Protein AF-A0A7R9WZ56-F1 (afdb_monomer_lite)

Radius of gyration: 19.11 Å; chains: 1; bounding box: 52×46×40 Å

Sequence (137 aa):
RKPACIQLSSKASPSADDDDSTPSQGSDALVYRPLFDFSDAKLNATDKFERIDDAIMGGISQSSLRQSSENYATWSGVCRTDGGGFCGTRTLPFRQPVNVEGASGFYLTCRLTSDDDVDKRVWKMTTRSDQTRGEML

Structure (mmCIF, N/CA/C/O backbone):
data_AF-A0A7R9WZ56-F1
#
_entry.id   AF-A0A7R9WZ56-F1
#
loop_
_atom_site.group_PDB
_atom_site.id
_atom_site.type_symbol
_atom_site.label_atom_id
_atom_site.label_alt_id
_atom_site.label_comp_id
_atom_site.label_asym_id
_atom_site.label_entity_id
_atom_site.label_seq_id
_atom_site.pdbx_PDB_ins_code
_atom_site.Cartn_x
_atom_site.Cartn_y
_atom_site.Cartn_z
_atom_site.occupancy
_atom_site.B_iso_or_equiv
_atom_site.auth_seq_id
_atom_site.auth_comp_id
_atom_site.auth_asym_id
_atom_site.auth_atom_id
_atom_site.pdbx_PDB_model_num
ATOM 1 N N . ARG A 1 1 ? -16.920 -10.245 -3.802 1.00 48.97 1 ARG A N 1
ATOM 2 C CA . ARG A 1 1 ? -15.485 -9.874 -3.684 1.00 48.97 1 ARG A CA 1
ATOM 3 C C . ARG A 1 1 ? -15.327 -9.093 -2.382 1.00 48.97 1 ARG A C 1
ATOM 5 O O . ARG A 1 1 ? -16.185 -8.259 -2.134 1.00 48.97 1 ARG A O 1
ATOM 12 N N . LYS A 1 2 ? -14.331 -9.397 -1.535 1.00 54.78 2 LYS A N 1
ATOM 13 C CA . LYS A 1 2 ? -14.064 -8.603 -0.317 1.00 54.78 2 LYS A CA 1
ATOM 14 C C . LYS A 1 2 ? -13.579 -7.196 -0.720 1.00 54.78 2 LYS A C 1
ATOM 16 O O . LYS A 1 2 ? -12.918 -7.104 -1.757 1.00 54.78 2 LYS A O 1
ATOM 21 N N . PRO A 1 3 ? -13.912 -6.132 0.031 1.00 59.59 3 PRO A N 1
ATOM 22 C CA . PRO A 1 3 ? -13.424 -4.788 -0.269 1.00 59.59 3 PRO A CA 1
ATOM 23 C C . PRO A 1 3 ? -11.892 -4.750 -0.185 1.00 59.59 3 PRO A C 1
ATOM 25 O O . PRO A 1 3 ? -11.298 -5.388 0.685 1.00 59.59 3 PRO A O 1
ATOM 28 N N . ALA A 1 4 ? -11.243 -4.025 -1.095 1.00 69.81 4 ALA A N 1
ATOM 29 C CA . ALA A 1 4 ? -9.802 -3.815 -1.041 1.00 69.81 4 ALA A CA 1
ATOM 30 C C . ALA A 1 4 ? -9.488 -2.854 0.107 1.00 69.81 4 ALA A C 1
ATOM 32 O O . ALA A 1 4 ? -9.766 -1.659 0.032 1.00 69.81 4 ALA A O 1
ATOM 33 N N . CYS A 1 5 ? -8.959 -3.389 1.200 1.00 70.44 5 CYS A N 1
ATOM 34 C CA . CYS A 1 5 ? -8.706 -2.616 2.405 1.00 70.44 5 CYS A CA 1
ATOM 35 C C . CYS A 1 5 ? -7.611 -3.253 3.266 1.00 70.44 5 CYS A C 1
ATOM 37 O O . CYS A 1 5 ? -7.337 -4.457 3.190 1.00 70.44 5 CYS A O 1
ATOM 39 N N . ILE A 1 6 ? -6.998 -2.410 4.094 1.00 76.31 6 ILE A N 1
ATOM 40 C CA . ILE A 1 6 ? -6.208 -2.825 5.254 1.00 76.31 6 ILE A CA 1
ATOM 41 C C . ILE A 1 6 ? -7.138 -2.756 6.455 1.00 76.31 6 ILE A C 1
ATOM 43 O O . ILE A 1 6 ? -7.796 -1.736 6.662 1.00 76.31 6 ILE A O 1
ATOM 47 N N . GLN A 1 7 ? -7.200 -3.822 7.242 1.00 81.00 7 GLN A N 1
ATOM 48 C CA . GLN A 1 7 ? -8.164 -3.970 8.326 1.00 81.00 7 GLN A CA 1
ATOM 49 C C . GLN A 1 7 ? -7.492 -4.493 9.593 1.00 81.00 7 GLN A C 1
ATOM 51 O O . GLN A 1 7 ? -6.467 -5.168 9.530 1.00 81.00 7 GLN A O 1
ATOM 56 N N . LEU A 1 8 ? -8.098 -4.222 10.743 1.00 76.69 8 LEU A N 1
ATOM 57 C CA . LEU A 1 8 ? -7.874 -5.013 11.950 1.00 76.69 8 LEU A CA 1
ATOM 58 C C . LEU A 1 8 ? -8.864 -6.166 11.970 1.00 76.69 8 LEU A C 1
ATOM 60 O O . LEU A 1 8 ? -10.029 -5.961 11.640 1.00 76.69 8 LEU A O 1
ATOM 64 N N . SER A 1 9 ? -8.414 -7.346 12.375 1.00 80.75 9 SER A N 1
ATOM 65 C CA . SER A 1 9 ? -9.274 -8.510 12.587 1.00 80.75 9 SER A CA 1
ATOM 66 C C . SER A 1 9 ? -9.384 -8.826 14.073 1.00 80.75 9 SER A C 1
ATOM 68 O O . SER A 1 9 ? -8.359 -8.847 14.750 1.00 80.75 9 SER A O 1
ATOM 70 N N . SER A 1 10 ? -10.575 -9.150 14.561 1.00 76.12 10 SER A N 1
ATOM 71 C CA . SER A 1 10 ? -10.809 -9.764 15.873 1.00 76.12 10 SER A CA 1
ATOM 72 C C . SER A 1 10 ? -11.711 -10.989 15.723 1.00 76.12 10 SER A C 1
ATOM 74 O O . SER A 1 10 ? -12.412 -11.137 14.719 1.00 76.12 10 SER A O 1
ATOM 76 N N . LYS A 1 11 ? -11.701 -11.885 16.711 1.00 73.31 11 LYS A N 1
ATOM 77 C CA . LYS A 1 11 ? -12.720 -12.937 16.798 1.00 73.31 11 LYS A CA 1
ATOM 78 C C . LYS A 1 11 ? -14.048 -12.326 17.251 1.00 73.31 11 LYS A C 1
ATOM 80 O O . LYS A 1 11 ? -14.048 -11.494 18.157 1.00 73.31 11 LYS A O 1
ATOM 85 N N . ALA A 1 12 ? -15.159 -12.728 16.636 1.00 64.00 12 ALA A N 1
ATOM 86 C CA . ALA A 1 12 ? -16.481 -12.432 17.177 1.00 64.00 12 ALA A CA 1
ATOM 87 C C . ALA A 1 12 ? -16.633 -13.106 18.549 1.00 64.00 12 ALA A C 1
ATOM 89 O O . ALA A 1 12 ? -16.293 -14.279 18.706 1.00 64.00 12 ALA A O 1
ATOM 90 N N . SER A 1 13 ? -17.128 -12.372 19.545 1.00 56.62 13 SER A N 1
ATOM 91 C CA . SER A 1 13 ? -17.486 -12.966 20.834 1.00 56.62 13 SER A CA 1
ATOM 92 C C . SER A 1 13 ? -18.626 -13.971 20.627 1.00 56.62 13 SER A C 1
ATOM 94 O O . SER A 1 13 ? -19.580 -13.631 19.921 1.00 56.62 13 SER A O 1
ATOM 96 N N . PRO A 1 14 ? -18.581 -15.171 21.232 1.00 51.41 14 PRO A N 1
ATOM 97 C CA . PRO A 1 14 ? -19.745 -16.047 21.245 1.00 51.41 14 PRO A CA 1
ATOM 98 C C . PRO A 1 14 ? -20.881 -15.335 21.990 1.00 51.41 14 PRO A C 1
ATOM 100 O O . PRO A 1 14 ? -20.677 -14.817 23.091 1.00 51.41 14 PRO A O 1
ATOM 103 N N . SER A 1 15 ? -22.062 -15.257 21.374 1.00 50.53 15 SER A N 1
ATOM 104 C CA . SER A 1 15 ? -23.274 -14.797 22.053 1.00 50.53 15 SER A CA 1
ATOM 105 C C . SER A 1 15 ? -23.588 -15.770 23.185 1.00 50.53 15 SER A C 1
ATOM 107 O O . SER A 1 15 ? -23.729 -16.969 22.953 1.00 50.53 15 SER A O 1
ATOM 109 N N . ALA A 1 16 ? -23.647 -15.262 24.411 1.00 49.81 16 ALA A N 1
ATOM 110 C CA . ALA A 1 16 ? -24.013 -16.037 25.584 1.00 49.81 16 ALA A CA 1
ATOM 111 C C . ALA A 1 16 ? -25.538 -16.111 25.676 1.00 49.81 16 ALA A C 1
ATOM 113 O O . ALA A 1 16 ? -26.101 -15.334 26.424 1.00 49.81 16 ALA A O 1
ATOM 114 N N . ASP A 1 17 ? -26.168 -16.973 24.877 1.00 54.22 17 ASP A N 1
ATOM 115 C CA . ASP A 1 17 ? -27.554 -17.438 25.035 1.00 54.22 17 ASP A CA 1
ATOM 116 C C . ASP A 1 17 ? -27.763 -18.623 24.070 1.00 54.22 17 ASP A C 1
ATOM 118 O O . ASP A 1 17 ? -27.924 -18.408 22.873 1.00 54.22 17 ASP A O 1
ATOM 122 N N . ASP A 1 18 ? -27.615 -19.859 24.561 1.00 46.44 18 ASP A N 1
ATOM 123 C CA . ASP A 1 18 ? -28.493 -21.014 24.279 1.00 46.44 18 ASP A CA 1
ATOM 124 C C . ASP A 1 18 ? -27.873 -22.314 24.829 1.00 46.44 18 ASP A C 1
ATOM 126 O O . ASP A 1 18 ? -26.795 -22.763 24.433 1.00 46.44 18 ASP A O 1
ATOM 130 N N . ASP A 1 19 ? -28.589 -22.892 25.790 1.00 57.03 19 ASP A N 1
ATOM 131 C CA . ASP A 1 19 ? -28.396 -24.214 26.375 1.00 57.03 19 ASP A CA 1
ATOM 132 C C . ASP A 1 19 ? -29.112 -25.237 25.480 1.00 57.03 19 ASP A C 1
ATOM 134 O O . ASP A 1 19 ? -30.299 -25.481 25.660 1.00 57.03 19 ASP A O 1
ATOM 138 N N . ASP A 1 20 ? -28.431 -25.795 24.473 1.00 48.94 20 ASP A N 1
ATOM 139 C CA . ASP A 1 20 ? -28.793 -27.108 23.921 1.00 48.94 20 ASP A CA 1
ATOM 140 C C . ASP A 1 20 ? -27.615 -27.764 23.183 1.00 48.94 20 ASP A C 1
ATOM 142 O O . ASP A 1 20 ? -26.899 -27.178 22.367 1.00 48.94 20 ASP A O 1
ATOM 146 N N . SER A 1 21 ? -27.400 -29.031 23.502 1.00 52.97 21 SER A N 1
ATOM 147 C CA . SER A 1 21 ? -26.277 -29.857 23.084 1.00 52.97 21 SER A CA 1
ATOM 148 C C . SER A 1 21 ? -26.373 -30.299 21.620 1.00 52.97 21 SER A C 1
ATOM 150 O O . SER A 1 21 ? -26.928 -31.347 21.308 1.00 52.97 21 SER A O 1
ATOM 152 N N . THR A 1 22 ? -25.738 -29.555 20.712 1.00 50.59 22 THR A N 1
ATOM 153 C CA . THR A 1 22 ? -25.343 -30.044 19.378 1.00 50.59 22 THR A CA 1
ATOM 154 C C . THR A 1 22 ? -23.965 -29.470 19.032 1.00 50.59 22 THR A C 1
ATOM 156 O O . THR A 1 22 ? -23.783 -28.262 19.170 1.00 50.59 22 THR A O 1
ATOM 159 N N . PRO A 1 23 ? -22.963 -30.252 18.574 1.00 42.00 23 PRO A N 1
ATOM 160 C CA . PRO A 1 23 ? -21.682 -29.692 18.157 1.00 42.00 23 PRO A CA 1
ATOM 161 C C . PRO A 1 23 ? -21.853 -29.016 16.791 1.00 42.00 23 PRO A C 1
ATOM 163 O O . PRO A 1 23 ? -21.461 -29.546 15.752 1.00 42.00 23 PRO A O 1
ATOM 166 N N . SER A 1 24 ? -22.473 -27.837 16.774 1.00 45.25 24 SER A N 1
ATOM 167 C CA . SER A 1 24 ? -22.410 -26.949 15.625 1.00 45.25 24 SER A CA 1
ATOM 168 C C . SER A 1 24 ? -20.957 -26.509 15.486 1.00 45.25 24 SER A C 1
ATOM 170 O O . SER A 1 24 ? -20.406 -25.901 16.406 1.00 45.25 24 SER A O 1
ATOM 172 N N . GLN A 1 25 ? -20.324 -26.829 14.357 1.00 45.66 25 GLN A N 1
ATOM 173 C CA . GLN A 1 25 ? -19.074 -26.203 13.935 1.00 45.66 25 GLN A CA 1
ATOM 174 C C . GLN A 1 25 ? -19.331 -24.698 13.785 1.00 45.66 25 GLN A C 1
ATOM 176 O O . GLN A 1 25 ? -19.647 -24.214 12.701 1.00 45.66 25 GLN A O 1
ATOM 181 N N . GLY A 1 26 ? -19.262 -23.965 14.897 1.00 46.88 26 GLY A N 1
ATOM 182 C CA . GLY A 1 26 ? -19.320 -22.518 14.911 1.00 46.88 26 GLY A CA 1
ATOM 183 C C . GLY A 1 26 ? -18.129 -22.023 14.114 1.00 46.88 26 GLY A C 1
ATOM 184 O O . GLY A 1 26 ? -16.984 -22.158 14.543 1.00 46.88 26 GLY A O 1
ATOM 185 N N . SER A 1 27 ? -18.380 -21.514 12.912 1.00 53.53 27 SER A N 1
ATOM 186 C CA . SER A 1 27 ? -17.366 -20.774 12.182 1.00 53.53 27 SER A CA 1
ATOM 187 C C . SER A 1 27 ? -16.994 -19.579 13.053 1.00 53.53 27 SER A C 1
ATOM 189 O O . SER A 1 27 ? -17.817 -18.679 13.213 1.00 53.53 27 SER A O 1
ATOM 191 N N . ASP A 1 28 ? -15.795 -19.599 13.637 1.00 63.72 28 ASP A N 1
ATOM 192 C CA . ASP A 1 28 ? -15.175 -18.472 14.341 1.00 63.72 28 ASP A CA 1
ATOM 193 C C . ASP A 1 28 ? -15.144 -17.281 13.363 1.00 63.72 28 ASP A C 1
ATOM 195 O O . ASP A 1 28 ? -14.229 -17.129 12.546 1.00 63.72 28 ASP A O 1
ATOM 199 N N . ALA A 1 29 ? -16.217 -16.489 13.341 1.00 78.31 29 ALA A N 1
ATOM 200 C CA . ALA A 1 29 ? -16.382 -15.431 12.363 1.00 78.31 29 ALA A CA 1
ATOM 201 C C . ALA A 1 29 ? -15.436 -14.291 12.739 1.00 78.31 29 ALA A C 1
ATOM 203 O O . ALA A 1 29 ? -15.525 -13.708 13.820 1.00 78.31 29 ALA A O 1
ATOM 204 N N . LEU A 1 30 ? -14.500 -13.981 11.845 1.00 79.94 30 LEU A N 1
ATOM 205 C CA . LEU A 1 30 ? -13.621 -12.835 12.020 1.00 79.94 30 LEU A CA 1
ATOM 206 C C . LEU A 1 30 ? -14.401 -11.550 11.731 1.00 79.94 30 LEU A C 1
ATOM 208 O O . LEU A 1 30 ? -14.983 -11.392 10.655 1.00 79.94 30 LEU A O 1
ATOM 212 N N . VAL A 1 31 ? -14.377 -10.624 12.685 1.00 86.38 31 VAL A N 1
ATOM 213 C CA . VAL A 1 31 ? -14.889 -9.264 12.521 1.00 86.38 31 VAL A CA 1
ATOM 214 C C . VAL A 1 31 ? -13.735 -8.386 12.059 1.00 86.38 31 VAL A C 1
ATOM 216 O O . VAL A 1 31 ? -12.650 -8.419 12.640 1.00 86.38 31 VAL A O 1
ATOM 219 N N . TYR A 1 32 ? -13.963 -7.600 11.006 1.00 87.00 32 TYR A N 1
ATOM 220 C CA . TYR A 1 32 ? -12.938 -6.738 10.428 1.00 87.00 32 TYR A CA 1
ATOM 221 C C . TYR A 1 32 ? -13.310 -5.262 10.549 1.00 87.00 32 TYR A C 1
ATOM 223 O O . TYR A 1 32 ? -14.399 -4.856 10.146 1.00 87.00 32 TYR A O 1
ATOM 231 N N . ARG A 1 33 ? -12.373 -4.442 11.036 1.00 89.69 33 ARG A N 1
ATOM 232 C CA . ARG A 1 33 ? -12.488 -2.977 11.061 1.00 89.69 33 ARG A CA 1
ATOM 233 C C . ARG A 1 33 ? -11.542 -2.361 10.028 1.00 89.69 33 ARG A C 1
ATOM 235 O O . ARG A 1 33 ? -10.331 -2.527 10.185 1.00 89.69 33 ARG A O 1
ATOM 242 N N . PRO A 1 34 ? -12.034 -1.648 8.998 1.00 88.94 34 PRO A N 1
ATOM 243 C CA . PRO A 1 34 ? -11.159 -1.012 8.019 1.00 88.94 34 PRO A CA 1
ATOM 244 C C . PRO A 1 34 ? -10.308 0.093 8.661 1.00 88.94 34 PRO A C 1
ATOM 246 O O . PRO A 1 34 ? -10.813 0.927 9.408 1.00 88.94 34 PRO A O 1
ATOM 249 N N . LEU A 1 35 ? -9.007 0.074 8.371 1.00 91.25 35 LEU A N 1
ATOM 250 C CA . LEU A 1 35 ? -8.050 1.145 8.670 1.00 91.25 35 LEU A CA 1
ATOM 251 C C . LEU A 1 35 ? -7.829 2.036 7.448 1.00 91.25 35 LEU A C 1
ATOM 253 O O . LEU A 1 35 ? -7.799 3.256 7.568 1.00 91.25 35 LEU A O 1
ATOM 257 N N . PHE A 1 36 ? -7.701 1.414 6.276 1.00 92.44 36 PHE A N 1
ATOM 258 C CA . PHE A 1 36 ? -7.614 2.093 4.989 1.00 92.44 36 PHE A CA 1
ATOM 259 C C . PHE A 1 36 ? -8.552 1.391 4.023 1.00 92.44 36 PHE A C 1
ATOM 261 O O . PHE A 1 36 ? -8.374 0.202 3.748 1.00 92.44 36 PHE A O 1
ATOM 268 N N . ASP A 1 37 ? -9.558 2.118 3.552 1.00 91.12 37 ASP A N 1
ATOM 269 C CA . ASP A 1 37 ? -10.574 1.610 2.641 1.00 91.12 37 ASP A CA 1
ATOM 270 C C . ASP A 1 37 ? -10.334 2.172 1.238 1.00 91.12 37 ASP A C 1
ATOM 272 O O . ASP A 1 37 ? -10.422 3.379 1.018 1.00 91.12 37 ASP A O 1
ATOM 276 N N . PHE A 1 38 ? -9.996 1.288 0.299 1.00 91.00 38 PHE A N 1
ATOM 277 C CA . PHE A 1 38 ? -9.742 1.639 -1.097 1.00 91.00 38 PHE A CA 1
ATOM 278 C C . PHE A 1 38 ? -10.960 1.382 -1.991 1.00 91.00 38 PHE A C 1
ATOM 280 O O . PHE A 1 38 ? -10.842 1.457 -3.215 1.00 91.00 38 PHE A O 1
ATOM 287 N N . SER A 1 39 ? -12.120 1.062 -1.406 1.00 89.44 39 SER A N 1
ATOM 288 C CA . SER A 1 39 ? -13.344 0.781 -2.156 1.00 89.44 39 SER A CA 1
ATOM 289 C C . SER A 1 39 ? -13.998 2.019 -2.766 1.00 89.44 39 SER A C 1
ATOM 291 O O . SER A 1 39 ? -14.753 1.876 -3.721 1.00 89.44 39 SER A O 1
ATOM 293 N N . ASP A 1 40 ? -13.675 3.221 -2.285 1.00 87.38 40 ASP A N 1
ATOM 294 C CA . ASP A 1 40 ? -14.125 4.487 -2.867 1.00 87.38 40 ASP A CA 1
ATOM 295 C C . ASP A 1 40 ? -12.974 5.501 -2.882 1.00 87.38 40 ASP A C 1
ATOM 297 O O . ASP A 1 40 ? -12.362 5.802 -1.855 1.00 87.38 40 ASP A O 1
ATOM 301 N N . ALA A 1 41 ? -12.705 6.068 -4.059 1.00 85.44 41 ALA A N 1
ATOM 302 C CA . ALA A 1 41 ? -11.694 7.099 -4.248 1.00 85.44 41 ALA A CA 1
ATOM 303 C C . ALA A 1 41 ? -11.913 8.332 -3.359 1.00 85.44 41 ALA A C 1
ATOM 305 O O . ALA A 1 41 ? -10.944 8.957 -2.940 1.00 85.44 41 ALA A O 1
ATOM 306 N N . LYS A 1 42 ? -13.165 8.659 -3.015 1.00 87.31 42 LYS A N 1
ATOM 307 C CA . LYS A 1 42 ? -13.509 9.804 -2.157 1.00 87.31 42 LYS A CA 1
ATOM 308 C C . LYS A 1 42 ? -12.998 9.664 -0.725 1.00 87.31 42 LYS A C 1
ATOM 310 O O . LYS A 1 42 ? -12.900 10.666 -0.019 1.00 87.31 42 LYS A O 1
ATOM 315 N N . LEU A 1 43 ? -12.668 8.445 -0.291 1.00 87.81 43 LEU A N 1
ATOM 316 C CA . LEU A 1 43 ? -12.088 8.191 1.028 1.00 87.81 43 LEU A CA 1
ATOM 317 C C . LEU A 1 43 ? -10.609 8.596 1.098 1.00 87.81 43 LEU A C 1
ATOM 319 O O . LEU A 1 43 ? -10.058 8.669 2.196 1.00 87.81 43 LEU A O 1
ATOM 323 N N . ASN A 1 44 ? -9.975 8.890 -0.049 1.00 88.88 44 ASN A N 1
ATOM 324 C CA . ASN A 1 44 ? -8.598 9.379 -0.159 1.00 88.88 44 ASN A CA 1
ATOM 325 C C . ASN A 1 44 ? -7.600 8.534 0.654 1.00 88.88 44 ASN A C 1
ATOM 327 O O . ASN A 1 44 ? -6.657 9.051 1.259 1.00 88.88 44 ASN A O 1
ATOM 331 N N . ALA A 1 45 ? -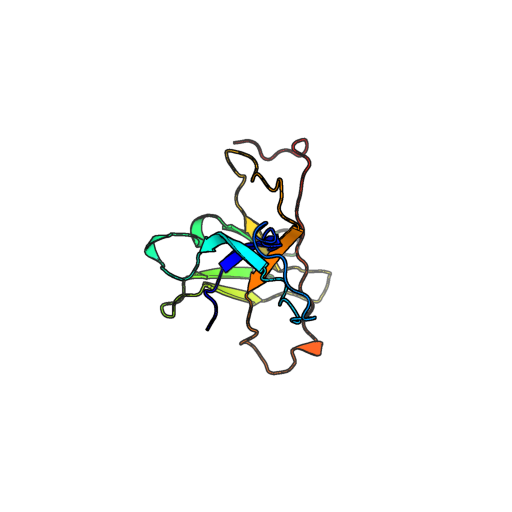7.821 7.216 0.706 1.00 92.75 45 ALA A N 1
ATOM 332 C CA . ALA A 1 45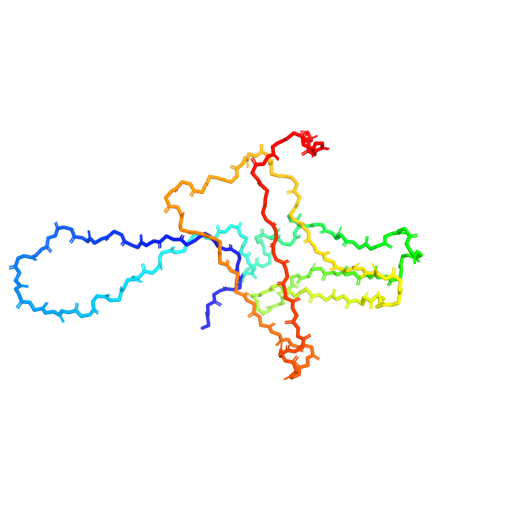 ? -6.990 6.311 1.491 1.00 92.75 45 ALA A CA 1
ATOM 333 C C . ALA A 1 45 ? -5.540 6.301 0.992 1.00 92.75 45 ALA A C 1
ATOM 335 O O . ALA A 1 45 ? -4.622 6.220 1.803 1.00 92.75 45 ALA A O 1
ATOM 336 N N . THR A 1 46 ? -5.319 6.453 -0.318 1.00 93.88 46 THR A N 1
ATOM 337 C CA . THR A 1 46 ? -3.979 6.538 -0.922 1.00 93.88 46 THR A CA 1
ATOM 338 C C . THR A 1 46 ? -3.185 7.757 -0.466 1.00 93.88 46 THR A C 1
ATOM 340 O O . THR A 1 46 ? -1.968 7.667 -0.355 1.00 93.88 46 THR A O 1
ATOM 343 N N . ASP A 1 47 ? -3.849 8.860 -0.117 1.00 94.31 47 ASP A N 1
ATOM 344 C CA . ASP A 1 47 ? -3.194 10.099 0.334 1.00 94.31 47 ASP A CA 1
ATOM 345 C C . ASP A 1 47 ? -2.623 9.969 1.751 1.00 94.31 47 ASP A C 1
ATOM 347 O O . ASP A 1 47 ? -1.925 10.851 2.247 1.00 94.31 47 ASP A O 1
ATOM 351 N N . LYS A 1 48 ? -2.935 8.863 2.435 1.00 93.69 48 LYS A N 1
ATOM 352 C CA . LYS A 1 48 ? -2.368 8.512 3.739 1.00 93.69 48 LYS A CA 1
ATOM 353 C C . LYS A 1 48 ? -1.071 7.729 3.620 1.00 93.69 48 LYS A C 1
ATOM 355 O O . LYS A 1 48 ? -0.567 7.271 4.640 1.00 93.69 48 LYS A O 1
ATOM 360 N N . PHE A 1 49 ? -0.545 7.566 2.411 1.00 94.50 49 PHE A N 1
ATOM 361 C CA . PHE A 1 49 ? 0.660 6.808 2.138 1.00 94.50 49 PHE A CA 1
ATOM 362 C C . PHE A 1 49 ? 1.692 7.664 1.418 1.00 94.50 49 PHE A C 1
ATOM 364 O O . PHE A 1 49 ? 1.366 8.512 0.591 1.00 94.50 49 PHE A O 1
ATOM 371 N N . GLU A 1 50 ? 2.956 7.383 1.693 1.00 92.06 50 GLU A N 1
ATOM 372 C CA . GLU A 1 50 ? 4.083 7.909 0.940 1.00 92.06 50 GLU A CA 1
ATOM 373 C C . GLU A 1 50 ? 4.960 6.774 0.411 1.00 92.06 50 GLU A C 1
ATOM 375 O O . GLU A 1 50 ? 4.899 5.625 0.870 1.00 92.06 50 GLU A O 1
ATOM 380 N N . ARG A 1 51 ? 5.760 7.093 -0.607 1.00 91.12 51 ARG A N 1
ATOM 381 C CA . ARG A 1 51 ? 6.716 6.152 -1.194 1.00 91.12 51 ARG A CA 1
ATOM 382 C C . ARG A 1 51 ? 7.933 5.996 -0.286 1.00 91.12 51 ARG A C 1
ATOM 384 O O . ARG A 1 51 ? 8.366 6.959 0.341 1.00 91.12 51 ARG A O 1
ATOM 391 N N . ILE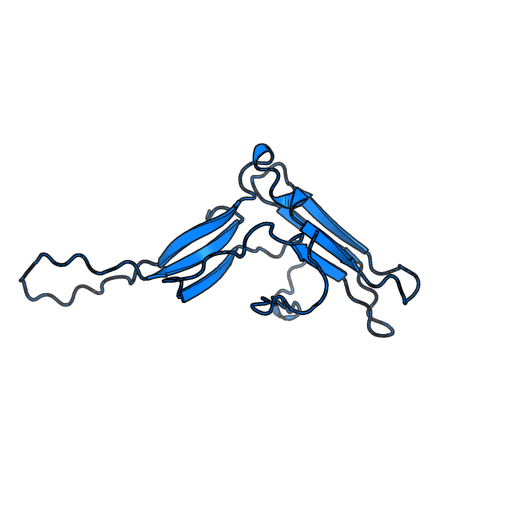 A 1 52 ? 8.511 4.803 -0.277 1.00 88.38 52 ILE A N 1
ATOM 392 C CA . ILE A 1 52 ? 9.801 4.510 0.352 1.00 88.38 52 ILE A CA 1
ATOM 393 C C . ILE A 1 52 ? 10.675 3.778 -0.660 1.00 88.38 52 ILE A C 1
ATOM 395 O O . ILE A 1 52 ? 10.811 2.559 -0.629 1.00 88.38 52 ILE A O 1
ATOM 399 N N . ASP A 1 53 ? 11.227 4.547 -1.588 1.00 88.38 53 ASP A N 1
ATOM 400 C CA . ASP A 1 53 ? 12.109 4.038 -2.633 1.00 88.38 53 ASP A CA 1
ATOM 401 C C . ASP A 1 53 ? 13.578 4.402 -2.340 1.00 88.38 53 ASP A C 1
ATOM 403 O O . ASP A 1 53 ? 13.876 5.268 -1.509 1.00 88.38 53 ASP A O 1
ATOM 407 N N . ASP A 1 54 ? 14.513 3.753 -3.030 1.00 81.62 54 ASP A N 1
ATOM 408 C CA . ASP A 1 54 ? 15.957 3.905 -2.829 1.00 81.62 54 ASP A CA 1
ATOM 409 C C . ASP A 1 54 ? 16.568 5.189 -3.440 1.00 81.62 54 ASP A C 1
ATOM 411 O O . ASP A 1 54 ? 17.343 5.169 -4.394 1.00 81.62 54 ASP A O 1
ATOM 415 N N . ALA A 1 55 ? 16.347 6.350 -2.820 1.00 66.50 55 ALA A N 1
ATOM 416 C CA . ALA A 1 55 ? 16.952 7.604 -3.304 1.00 66.50 55 ALA A CA 1
ATOM 417 C C . ALA A 1 55 ? 18.502 7.573 -3.386 1.00 66.50 55 ALA A C 1
ATOM 419 O O . ALA A 1 55 ? 19.095 8.226 -4.243 1.00 66.50 55 ALA A O 1
ATOM 420 N N . ILE A 1 56 ? 19.163 6.802 -2.513 1.00 61.06 56 ILE A N 1
ATOM 421 C CA . ILE A 1 56 ? 20.629 6.785 -2.347 1.00 61.06 56 ILE A CA 1
ATOM 422 C C . ILE A 1 56 ? 21.354 6.028 -3.478 1.00 61.06 56 ILE A C 1
ATOM 424 O O . ILE A 1 56 ? 22.502 6.344 -3.779 1.00 61.06 56 ILE A O 1
ATOM 428 N N . MET A 1 57 ? 20.696 5.078 -4.156 1.00 60.97 57 MET A N 1
ATOM 429 C CA . MET A 1 57 ? 21.312 4.246 -5.208 1.00 60.97 57 MET A CA 1
ATOM 430 C C . MET A 1 57 ? 21.021 4.767 -6.626 1.00 60.97 57 MET A C 1
ATOM 432 O O . MET A 1 57 ? 20.913 4.002 -7.585 1.00 60.97 57 MET A O 1
ATOM 436 N N . GLY A 1 58 ? 20.888 6.088 -6.766 1.00 64.62 58 GLY A N 1
ATOM 437 C CA . GLY A 1 58 ? 20.656 6.754 -8.051 1.00 64.62 58 GLY A CA 1
ATOM 438 C C . GLY A 1 58 ? 19.185 6.898 -8.450 1.00 64.62 58 GLY A C 1
ATOM 439 O O . GLY A 1 58 ? 18.919 7.252 -9.595 1.00 64.62 58 GLY A O 1
ATOM 440 N N . GLY A 1 59 ? 18.234 6.643 -7.539 1.00 66.69 59 GLY A N 1
ATOM 441 C CA . GLY A 1 59 ? 16.806 6.941 -7.737 1.00 66.69 59 GLY A CA 1
ATOM 442 C C . GLY A 1 59 ? 16.123 6.134 -8.846 1.00 66.69 59 GLY A C 1
ATOM 443 O O . GLY A 1 59 ? 15.136 6.592 -9.432 1.00 66.69 59 GLY A O 1
ATOM 444 N N . ILE A 1 60 ? 16.679 4.963 -9.166 1.00 76.06 60 ILE A N 1
ATOM 445 C CA . ILE A 1 60 ? 16.172 4.085 -10.223 1.00 76.06 60 ILE A CA 1
ATOM 446 C C . ILE A 1 60 ? 14.968 3.296 -9.724 1.00 76.06 60 ILE A C 1
ATOM 448 O O . ILE A 1 60 ? 14.026 3.108 -10.497 1.00 76.06 60 ILE A O 1
ATOM 452 N N . SER A 1 61 ? 14.971 2.848 -8.462 1.00 86.81 61 SER A N 1
ATOM 453 C CA . SER A 1 61 ? 13.796 2.168 -7.942 1.00 86.81 61 SER A CA 1
ATOM 454 C C . SER A 1 61 ? 12.706 3.205 -7.694 1.00 86.81 61 SER A C 1
ATOM 456 O O . SER A 1 61 ? 12.929 4.228 -7.048 1.00 86.81 61 SER A O 1
ATOM 458 N N . GLN A 1 62 ? 11.529 2.987 -8.269 1.00 87.44 62 GLN A N 1
ATOM 459 C CA . GLN A 1 62 ? 10.411 3.920 -8.178 1.00 87.44 62 GLN A CA 1
ATOM 460 C C . GLN A 1 62 ? 9.110 3.162 -8.023 1.00 87.44 62 GLN A C 1
ATOM 462 O O . GLN A 1 62 ? 8.830 2.237 -8.786 1.00 87.44 62 GLN A O 1
ATOM 467 N N . SER A 1 63 ? 8.285 3.592 -7.075 1.00 90.75 63 SER A N 1
ATOM 468 C CA . SER A 1 63 ? 6.963 3.030 -6.856 1.00 90.75 63 SER A CA 1
ATOM 469 C C . SER A 1 63 ? 5.864 4.082 -6.806 1.00 90.75 63 SER A C 1
ATOM 471 O O . SER A 1 63 ? 6.081 5.294 -6.711 1.00 90.75 63 SER A O 1
ATOM 473 N N . SER A 1 64 ? 4.635 3.599 -6.936 1.00 90.75 64 SER A N 1
ATOM 474 C CA . SER A 1 64 ? 3.429 4.400 -6.862 1.00 90.75 64 SER A CA 1
ATOM 475 C C . SER A 1 64 ? 2.295 3.560 -6.293 1.00 90.75 64 SER A C 1
ATOM 477 O O . SER A 1 64 ? 2.093 2.418 -6.703 1.00 90.75 64 SER A O 1
ATOM 479 N N . LEU A 1 65 ? 1.549 4.153 -5.364 1.00 93.94 65 LEU A N 1
ATOM 480 C CA . LEU A 1 65 ? 0.248 3.669 -4.928 1.00 93.94 65 LEU A CA 1
ATOM 481 C C . LEU A 1 65 ? -0.811 4.593 -5.531 1.00 93.94 65 LEU A C 1
ATOM 483 O O . LEU A 1 65 ? -0.769 5.803 -5.310 1.00 93.94 65 LEU A O 1
ATOM 487 N N . ARG A 1 66 ? -1.729 4.042 -6.326 1.00 92.19 66 ARG A N 1
ATOM 488 C CA . ARG A 1 66 ? -2.766 4.815 -7.020 1.00 92.19 66 ARG A CA 1
ATOM 489 C C . ARG A 1 66 ? -4.132 4.217 -6.782 1.00 92.19 66 ARG A C 1
ATOM 491 O O . ARG A 1 66 ? -4.298 3.002 -6.828 1.00 92.19 66 ARG A O 1
ATOM 498 N N . GLN A 1 67 ? -5.115 5.080 -6.590 1.00 92.06 67 GLN A N 1
ATOM 499 C CA . GLN A 1 67 ? -6.505 4.667 -6.546 1.00 92.06 67 GLN A CA 1
ATOM 500 C C . GLN A 1 67 ? -6.947 4.198 -7.941 1.00 92.06 67 GLN A C 1
ATOM 502 O O . GLN A 1 67 ? -6.703 4.884 -8.934 1.00 92.06 67 GLN A O 1
ATOM 507 N N . SER A 1 68 ? -7.580 3.028 -8.012 1.00 87.12 68 SER A N 1
ATOM 508 C CA . SER A 1 68 ? -8.207 2.497 -9.226 1.00 87.12 68 SER A CA 1
ATOM 509 C C . SER A 1 68 ? -9.662 2.957 -9.324 1.00 87.12 68 SER A C 1
ATOM 511 O O . SER A 1 68 ? -10.311 3.234 -8.312 1.00 87.12 68 SER A O 1
ATOM 513 N N . SER A 1 69 ? -10.202 2.964 -10.543 1.00 81.94 69 SER A N 1
ATOM 514 C CA . SER A 1 69 ? -11.634 3.149 -10.805 1.00 81.94 69 SER A CA 1
ATOM 515 C C . SER A 1 69 ? -12.493 1.956 -10.367 1.00 81.94 69 SER A C 1
ATOM 517 O O . SER A 1 69 ? -13.710 2.070 -10.303 1.00 81.94 69 SER A O 1
ATOM 519 N N . GLU A 1 70 ? -11.876 0.810 -10.070 1.00 80.81 70 GLU A N 1
ATOM 520 C CA . GLU A 1 70 ? -12.549 -0.454 -9.746 1.00 80.81 70 GLU A CA 1
ATOM 521 C C . GLU A 1 70 ? -12.564 -0.779 -8.236 1.00 80.81 70 GLU A C 1
ATOM 523 O O . GLU A 1 70 ? -12.476 -1.942 -7.843 1.00 80.81 70 GLU A O 1
ATOM 528 N N . ASN A 1 71 ? -12.695 0.232 -7.368 1.00 87.56 71 ASN A N 1
ATOM 529 C CA . ASN A 1 71 ? -12.855 0.059 -5.912 1.00 87.56 71 ASN A CA 1
ATOM 530 C C . ASN A 1 71 ? -11.683 -0.688 -5.232 1.00 87.56 71 ASN A C 1
ATOM 532 O O . ASN A 1 71 ? -11.875 -1.502 -4.322 1.00 87.56 71 ASN A O 1
ATOM 536 N N . TYR A 1 72 ? -10.459 -0.429 -5.694 1.00 89.69 72 TYR A N 1
ATOM 537 C CA . TYR A 1 72 ? -9.216 -0.848 -5.048 1.00 89.69 72 TYR A CA 1
ATOM 538 C C . TYR A 1 72 ? -8.094 0.152 -5.327 1.00 89.69 72 TYR A C 1
ATOM 540 O O . TYR A 1 72 ? -8.235 1.028 -6.175 1.00 89.69 72 TYR A O 1
ATOM 548 N N . ALA A 1 73 ? -6.956 0.003 -4.653 1.00 91.75 73 ALA A N 1
ATOM 549 C CA . ALA A 1 73 ? -5.730 0.710 -5.006 1.00 91.75 73 ALA A CA 1
ATOM 550 C C . ALA A 1 73 ? -4.714 -0.250 -5.628 1.00 91.75 73 ALA A C 1
ATOM 552 O O . ALA A 1 73 ? -4.606 -1.411 -5.230 1.00 91.75 73 ALA A O 1
ATOM 553 N N . THR A 1 74 ? -3.969 0.247 -6.609 1.00 91.69 74 THR A N 1
ATOM 554 C CA . THR A 1 74 ? -2.885 -0.470 -7.275 1.00 91.69 74 THR A CA 1
ATOM 555 C C . THR A 1 74 ? -1.564 0.048 -6.744 1.00 91.69 74 THR A C 1
ATOM 557 O O . THR A 1 74 ? -1.271 1.240 -6.855 1.00 91.69 74 THR A O 1
ATOM 560 N N . TRP A 1 75 ? -0.752 -0.855 -6.204 1.00 91.31 75 TRP A N 1
ATOM 561 C CA . TRP A 1 75 ? 0.665 -0.598 -6.007 1.00 91.31 75 TRP A CA 1
ATOM 562 C C . TRP A 1 75 ? 1.441 -1.134 -7.209 1.00 91.31 75 TRP A C 1
ATOM 564 O O . TRP A 1 75 ? 1.206 -2.254 -7.660 1.00 91.31 75 TRP A O 1
ATOM 574 N N . SER A 1 76 ? 2.368 -0.337 -7.720 1.00 89.00 76 SER A N 1
ATOM 575 C CA . SER A 1 76 ? 3.278 -0.724 -8.794 1.00 89.00 76 SER A CA 1
ATOM 576 C C . SER A 1 76 ? 4.642 -0.115 -8.535 1.00 89.00 76 SER A C 1
ATOM 578 O O . SER A 1 76 ? 4.717 1.029 -8.084 1.00 89.00 76 SER A O 1
ATOM 580 N N . GLY A 1 77 ? 5.708 -0.825 -8.879 1.00 86.88 77 GLY A N 1
ATOM 581 C CA . GLY A 1 77 ? 7.045 -0.263 -8.829 1.00 86.88 77 GLY A CA 1
ATOM 582 C C . GLY A 1 77 ? 8.018 -0.983 -9.744 1.00 86.88 77 GLY A C 1
ATOM 583 O O . GLY A 1 77 ? 7.823 -2.146 -10.089 1.00 86.88 77 GLY A O 1
ATOM 584 N N . VAL A 1 78 ? 9.063 -0.265 -10.130 1.00 85.44 78 VAL A N 1
ATOM 585 C CA . VAL A 1 78 ? 10.239 -0.805 -10.806 1.00 85.44 78 VAL A CA 1
ATOM 586 C C . VAL A 1 78 ? 11.336 -0.836 -9.761 1.00 85.44 78 VAL A C 1
ATOM 588 O O . VAL A 1 78 ? 11.730 0.218 -9.283 1.00 85.44 78 VAL A O 1
ATOM 591 N N . CYS A 1 79 ? 11.792 -2.028 -9.380 1.00 84.19 79 CYS A N 1
ATOM 592 C CA . CYS A 1 79 ? 12.839 -2.199 -8.379 1.00 84.19 79 CYS A CA 1
ATOM 593 C C . CYS A 1 79 ? 14.143 -2.608 -9.059 1.00 84.19 79 CYS A C 1
ATOM 595 O O . CYS A 1 79 ? 14.161 -3.561 -9.844 1.00 84.19 79 CYS A O 1
ATOM 597 N N . ARG A 1 80 ? 15.242 -1.921 -8.743 1.00 83.25 80 ARG A N 1
ATOM 598 C CA . ARG A 1 80 ? 16.571 -2.358 -9.161 1.00 83.25 80 ARG A CA 1
ATOM 599 C C . ARG A 1 80 ? 17.044 -3.484 -8.243 1.00 83.25 80 ARG A C 1
ATOM 601 O O . ARG A 1 80 ? 17.263 -3.282 -7.055 1.00 83.25 80 ARG A O 1
ATOM 608 N N . THR A 1 81 ? 17.267 -4.665 -8.805 1.00 79.44 81 THR A N 1
ATOM 609 C CA . THR A 1 81 ? 17.757 -5.826 -8.043 1.00 79.44 81 THR A CA 1
ATOM 610 C C . THR A 1 81 ? 19.265 -5.779 -7.788 1.00 79.44 81 THR A C 1
ATOM 612 O O . THR A 1 81 ? 19.741 -6.314 -6.788 1.00 79.44 81 THR A O 1
ATOM 615 N N . ASP A 1 82 ? 20.022 -5.102 -8.653 1.00 78.81 82 ASP A N 1
ATOM 616 C CA . ASP A 1 82 ? 21.476 -4.993 -8.531 1.00 78.81 82 ASP A CA 1
ATOM 617 C C . ASP A 1 82 ? 21.881 -3.936 -7.504 1.00 78.81 82 ASP A C 1
ATOM 619 O O . ASP A 1 82 ? 21.615 -2.746 -7.693 1.00 78.81 82 ASP A O 1
ATOM 623 N N . GLY A 1 83 ? 22.596 -4.360 -6.459 1.00 76.56 83 GLY A N 1
ATOM 624 C CA . GLY A 1 83 ? 23.102 -3.466 -5.413 1.00 76.56 83 GLY A CA 1
ATOM 625 C C . GLY A 1 83 ? 22.128 -3.216 -4.258 1.00 76.56 83 GLY A C 1
ATOM 626 O O . GLY A 1 83 ? 22.376 -2.319 -3.459 1.00 76.56 83 GLY A O 1
ATOM 627 N N . GLY A 1 84 ? 21.055 -4.010 -4.144 1.00 77.44 84 GLY A N 1
ATOM 628 C CA . GLY A 1 84 ? 20.154 -3.983 -2.985 1.00 77.44 84 GLY A CA 1
ATOM 629 C C . GLY A 1 84 ? 19.085 -2.886 -3.020 1.00 77.44 84 GLY A C 1
ATOM 630 O O . GLY A 1 84 ? 18.751 -2.339 -1.969 1.00 77.44 84 GLY A O 1
ATOM 631 N N . GLY A 1 85 ? 18.558 -2.558 -4.203 1.00 84.00 85 GLY A N 1
ATOM 632 C CA . GLY A 1 85 ? 17.460 -1.603 -4.338 1.00 84.00 85 GLY A CA 1
ATOM 633 C C . GLY A 1 85 ? 16.154 -2.100 -3.716 1.00 84.00 85 GLY A C 1
ATOM 634 O O . GLY A 1 85 ? 15.941 -3.300 -3.515 1.00 84.00 85 GLY A O 1
ATOM 635 N N . PHE A 1 86 ? 15.274 -1.158 -3.379 1.00 85.00 86 PHE A N 1
ATOM 636 C CA . PHE A 1 86 ? 13.947 -1.461 -2.851 1.00 85.00 86 PHE A CA 1
ATOM 637 C C . PHE A 1 86 ? 12.904 -0.445 -3.316 1.00 85.00 86 PHE A C 1
ATOM 639 O O . PHE A 1 86 ? 13.188 0.734 -3.521 1.00 85.00 86 PHE A O 1
ATOM 646 N N . CYS A 1 87 ? 11.672 -0.934 -3.429 1.00 87.50 87 CYS A N 1
ATOM 647 C CA . CYS A 1 87 ? 10.468 -0.145 -3.637 1.00 87.50 87 CYS A CA 1
ATOM 648 C C . CYS A 1 87 ? 9.461 -0.486 -2.551 1.00 87.50 87 CYS A C 1
ATOM 650 O O . CYS A 1 87 ? 9.314 -1.651 -2.173 1.00 87.50 87 CYS A O 1
ATOM 652 N N . GLY A 1 88 ? 8.701 0.503 -2.108 1.00 89.50 88 GLY A N 1
ATOM 653 C CA . GLY A 1 88 ? 7.628 0.248 -1.166 1.00 89.50 88 GLY A CA 1
ATOM 654 C C . GLY A 1 88 ? 6.804 1.478 -0.865 1.00 89.50 88 GLY A C 1
ATOM 655 O O . GLY A 1 88 ? 7.033 2.574 -1.371 1.00 89.50 88 GLY A O 1
ATOM 656 N N . THR A 1 89 ? 5.838 1.292 0.018 1.00 92.31 89 THR A N 1
ATOM 657 C CA . THR A 1 89 ? 5.045 2.386 0.559 1.00 92.31 89 THR A CA 1
ATOM 658 C C . THR A 1 89 ? 4.898 2.220 2.062 1.00 92.31 89 THR A C 1
ATOM 660 O O . THR A 1 89 ? 4.939 1.102 2.582 1.00 92.31 89 THR A O 1
ATOM 663 N N . ARG A 1 90 ? 4.743 3.337 2.766 1.00 91.75 90 ARG A N 1
ATOM 664 C CA . ARG A 1 90 ? 4.395 3.368 4.185 1.00 91.75 90 ARG A CA 1
ATOM 665 C C . ARG A 1 90 ? 3.271 4.360 4.412 1.00 91.75 90 ARG A C 1
ATOM 667 O O . ARG A 1 90 ? 3.092 5.286 3.628 1.00 91.75 90 ARG A O 1
ATOM 674 N N . THR A 1 91 ? 2.539 4.178 5.500 1.00 92.25 91 THR A N 1
ATOM 675 C CA . THR A 1 91 ? 1.584 5.186 5.956 1.00 92.25 91 THR A CA 1
ATOM 676 C C . THR A 1 91 ? 2.332 6.444 6.385 1.00 92.25 91 THR A C 1
ATOM 678 O O . THR A 1 91 ? 3.397 6.341 6.997 1.00 92.25 91 THR A O 1
ATOM 681 N N . LEU A 1 92 ? 1.750 7.613 6.135 1.00 90.81 92 LEU A N 1
ATOM 682 C CA . LEU A 1 92 ? 2.152 8.847 6.798 1.00 90.81 92 LEU A CA 1
ATOM 683 C C . LEU A 1 92 ? 2.017 8.685 8.322 1.00 90.81 92 LEU A C 1
ATOM 685 O O . LEU A 1 92 ? 1.180 7.892 8.778 1.00 90.81 92 LEU A O 1
ATOM 689 N N . PRO A 1 93 ? 2.792 9.437 9.120 1.00 86.69 93 PRO A N 1
ATOM 690 C CA . PRO A 1 93 ? 2.667 9.406 10.570 1.00 86.69 93 PRO A CA 1
ATOM 691 C C . PRO A 1 93 ? 1.226 9.660 11.021 1.00 86.69 93 PRO A C 1
ATOM 693 O O . PRO A 1 93 ? 0.565 10.610 10.589 1.00 86.69 93 PRO A O 1
ATOM 696 N N . PHE A 1 94 ? 0.719 8.792 11.896 1.00 84.94 94 PHE A N 1
ATOM 697 C CA . PHE A 1 94 ? -0.608 8.972 12.464 1.00 84.94 94 PHE A CA 1
ATOM 698 C C . PHE A 1 94 ? -0.583 10.102 13.496 1.00 84.94 94 PHE A C 1
ATOM 700 O O . PHE A 1 94 ? 0.269 10.116 14.379 1.00 84.94 94 PHE A O 1
ATOM 707 N N . ARG A 1 95 ? -1.573 11.004 13.449 1.00 85.56 95 ARG A N 1
ATOM 708 C CA . ARG A 1 95 ? -1.754 12.031 14.496 1.00 85.56 95 ARG A CA 1
ATOM 709 C C . ARG A 1 95 ? -2.071 11.427 15.865 1.00 85.56 95 ARG A C 1
ATOM 711 O O . ARG A 1 95 ? -1.753 12.014 16.890 1.00 85.56 95 ARG A O 1
ATOM 718 N N . GLN A 1 96 ? -2.739 10.276 15.870 1.00 85.81 96 GLN A N 1
ATOM 719 C CA . GLN A 1 96 ? -3.033 9.482 17.057 1.00 85.81 96 GLN A CA 1
ATOM 720 C C . GLN A 1 96 ? -2.702 8.020 16.750 1.00 85.81 96 GLN A C 1
ATOM 722 O O . GLN A 1 96 ? -3.071 7.552 15.669 1.00 85.81 96 GLN A O 1
ATOM 727 N N . PRO A 1 97 ? -2.034 7.288 17.658 1.00 85.44 97 PRO A N 1
ATOM 728 C CA . PRO A 1 97 ? -1.752 5.873 17.454 1.00 85.44 97 PRO A CA 1
ATOM 729 C C . PRO A 1 97 ? -3.025 5.077 17.152 1.00 85.44 97 PRO A C 1
ATOM 731 O O . PRO A 1 97 ? -4.078 5.309 17.746 1.00 85.44 97 PRO A O 1
ATOM 734 N N . VAL A 1 98 ? -2.927 4.108 16.241 1.00 87.62 98 VAL A N 1
ATOM 735 C CA . VAL A 1 98 ? -4.044 3.204 15.948 1.00 87.62 98 VAL A CA 1
ATOM 736 C C . VAL A 1 98 ? -4.297 2.326 17.172 1.00 87.62 98 VAL A C 1
ATOM 738 O O . VAL A 1 98 ? -3.436 1.535 17.551 1.00 87.62 98 VAL A O 1
ATOM 741 N N . ASN A 1 99 ? -5.485 2.434 17.773 1.00 87.56 99 ASN A N 1
ATOM 742 C CA . ASN A 1 99 ? -5.881 1.527 18.848 1.00 87.56 99 ASN A CA 1
ATOM 743 C C . ASN A 1 99 ? -6.164 0.128 18.274 1.00 87.56 99 ASN A C 1
ATOM 745 O O . ASN A 1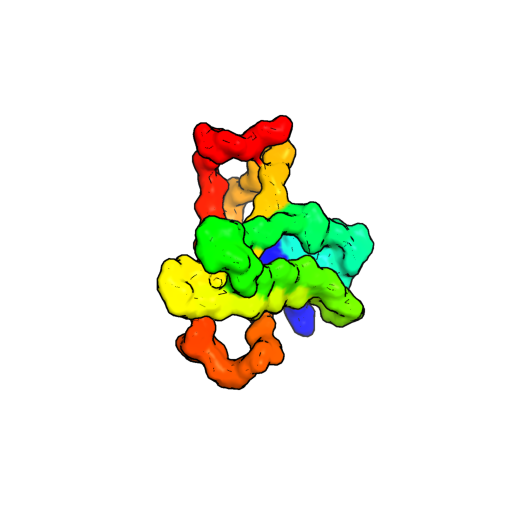 99 ? -7.080 -0.031 17.459 1.00 87.56 99 ASN A O 1
ATOM 749 N N . VAL A 1 100 ? -5.381 -0.858 18.711 1.00 88.25 100 VAL A N 1
ATOM 750 C CA . VAL A 1 100 ? -5.478 -2.274 18.321 1.00 88.25 100 VAL A CA 1
ATOM 751 C C . VAL A 1 100 ? -5.939 -3.177 19.468 1.00 88.25 100 VAL A C 1
ATOM 753 O O . VAL A 1 100 ? -5.900 -4.396 19.336 1.00 88.25 100 VAL A O 1
ATOM 756 N N . GLU A 1 101 ? -6.367 -2.606 20.594 1.00 89.06 101 GLU A N 1
ATOM 757 C CA . GLU A 1 101 ? -6.901 -3.371 21.718 1.00 89.06 101 GLU A CA 1
ATOM 758 C C . GLU A 1 101 ? -8.081 -4.249 21.267 1.00 89.06 101 GLU A C 1
ATOM 760 O O . GLU A 1 101 ? -8.962 -3.810 20.525 1.00 89.06 101 GLU A O 1
ATOM 765 N N . GLY A 1 102 ? -8.056 -5.525 21.660 1.00 86.56 102 GLY A N 1
ATOM 766 C CA . GLY A 1 102 ? -9.042 -6.527 21.242 1.00 86.56 102 GLY A CA 1
ATOM 767 C C . GLY A 1 102 ? -8.887 -7.047 19.804 1.00 86.56 102 GLY A C 1
ATOM 768 O O . GLY A 1 102 ? -9.588 -7.986 19.426 1.00 86.56 102 GLY A O 1
ATOM 769 N N . ALA A 1 103 ? -7.970 -6.501 18.997 1.00 89.50 103 ALA A N 1
ATOM 770 C CA . ALA A 1 103 ? -7.657 -7.043 17.678 1.00 89.50 103 ALA A CA 1
ATOM 771 C C . ALA A 1 103 ? -6.659 -8.207 17.781 1.00 89.50 103 ALA A C 1
ATOM 773 O O . ALA A 1 103 ? -5.664 -8.150 18.497 1.00 89.50 103 ALA A O 1
ATOM 774 N N . SER A 1 104 ? -6.902 -9.259 17.006 1.00 88.88 104 SER A N 1
ATOM 775 C CA . SER A 1 104 ? -6.000 -10.402 16.843 1.00 88.88 104 SER A CA 1
ATOM 776 C C . SER A 1 104 ? -4.865 -10.125 15.852 1.00 88.88 104 SER A C 1
ATOM 778 O O . SER A 1 104 ? -3.872 -10.847 15.849 1.00 88.88 104 SER A O 1
ATOM 780 N N . GLY A 1 105 ? -4.995 -9.106 14.996 1.00 88.69 105 GLY A N 1
ATOM 781 C CA . GLY A 1 105 ? -3.948 -8.734 14.047 1.00 88.69 105 GLY A CA 1
ATOM 782 C C . GLY A 1 105 ? -4.412 -7.799 12.935 1.00 88.69 105 GLY A C 1
ATOM 783 O O . GLY A 1 105 ? -5.542 -7.305 12.935 1.00 88.69 105 GLY A O 1
ATOM 784 N N . PHE A 1 106 ? -3.510 -7.574 11.980 1.00 88.94 106 PHE A N 1
ATOM 785 C CA . PHE A 1 106 ? -3.786 -6.847 10.746 1.00 88.94 106 PHE A CA 1
ATOM 786 C C . PHE A 1 106 ? -4.103 -7.822 9.617 1.00 88.94 106 PHE A C 1
ATOM 788 O O . PHE A 1 106 ? -3.497 -8.885 9.499 1.00 88.94 106 PHE A O 1
ATOM 795 N N . TYR A 1 107 ? -5.018 -7.416 8.752 1.00 89.19 107 TYR A N 1
ATOM 796 C CA . TYR A 1 107 ? -5.397 -8.137 7.555 1.00 89.19 107 TYR A CA 1
ATOM 797 C C . TYR A 1 107 ? -5.261 -7.213 6.349 1.00 89.19 107 TYR A C 1
ATOM 799 O O . TYR A 1 107 ? -5.699 -6.063 6.380 1.00 89.19 107 TYR A O 1
ATOM 807 N N . LEU A 1 108 ? -4.648 -7.722 5.287 1.00 87.38 108 LEU A N 1
ATOM 808 C CA . LEU A 1 108 ? -4.462 -7.008 4.033 1.00 87.38 108 LEU A CA 1
ATOM 809 C C . LEU A 1 108 ? -5.069 -7.845 2.906 1.00 87.38 108 LEU A C 1
ATOM 811 O O . LEU A 1 108 ? -4.684 -8.996 2.705 1.00 87.38 108 LEU A O 1
ATOM 815 N N . THR A 1 109 ? -6.013 -7.261 2.166 1.00 87.06 109 THR A N 1
ATOM 816 C CA . THR A 1 109 ? -6.599 -7.909 0.986 1.00 87.06 109 THR A CA 1
ATOM 817 C C . THR A 1 109 ? -5.852 -7.457 -0.265 1.00 87.06 109 THR A C 1
ATOM 819 O O . THR A 1 109 ? -6.075 -6.351 -0.752 1.00 87.06 109 THR A O 1
ATOM 822 N N . CYS A 1 110 ? -4.988 -8.321 -0.800 1.00 84.31 110 CYS A N 1
ATOM 823 C CA . CYS A 1 110 ? -4.228 -8.063 -2.024 1.00 84.31 110 CYS A CA 1
ATOM 824 C C . CYS A 1 110 ? -4.501 -9.115 -3.098 1.00 84.31 110 CYS A C 1
ATOM 826 O O . CYS A 1 110 ? -4.832 -10.263 -2.807 1.00 84.31 110 CYS A O 1
ATOM 828 N N . ARG A 1 111 ? -4.308 -8.715 -4.355 1.00 84.56 111 ARG A N 1
ATOM 829 C CA . ARG A 1 111 ? -4.286 -9.605 -5.514 1.00 84.56 111 ARG A CA 1
ATOM 830 C C . ARG A 1 111 ? -3.093 -9.228 -6.382 1.00 84.56 111 ARG A C 1
ATOM 832 O O . ARG A 1 111 ? -2.937 -8.054 -6.707 1.00 84.56 111 ARG A O 1
ATOM 839 N N . LEU A 1 112 ? -2.286 -10.214 -6.761 1.00 83.44 112 LEU A N 1
ATOM 840 C CA . LEU A 1 112 ? -1.230 -10.020 -7.749 1.00 83.44 112 LEU A CA 1
ATOM 841 C C . LEU A 1 112 ? -1.857 -9.843 -9.137 1.00 83.44 112 LEU A C 1
ATOM 843 O O . LEU A 1 112 ? -2.779 -10.573 -9.495 1.00 83.44 112 LEU A O 1
ATOM 847 N N . THR A 1 113 ? -1.385 -8.855 -9.896 1.00 81.31 113 THR A N 1
ATOM 848 C CA . THR A 1 113 ? -1.879 -8.578 -11.257 1.00 81.31 113 THR A CA 1
ATOM 849 C C . THR A 1 113 ? -0.763 -8.397 -12.284 1.00 81.31 113 THR A C 1
ATOM 851 O O . THR A 1 113 ? -1.066 -8.148 -13.445 1.00 81.31 113 THR A O 1
ATOM 854 N N . SER A 1 114 ? 0.508 -8.437 -11.873 1.00 74.69 114 SER A N 1
ATOM 855 C CA . SER A 1 114 ? 1.649 -8.163 -12.757 1.00 74.69 114 SER A CA 1
ATOM 856 C C . SER A 1 114 ? 2.070 -9.366 -13.595 1.00 74.69 114 SER A C 1
ATOM 858 O O . SER A 1 114 ? 2.584 -9.187 -14.694 1.00 74.69 114 SER A O 1
ATOM 860 N N . ASP A 1 115 ? 1.891 -10.570 -13.060 1.00 80.44 115 ASP A N 1
ATOM 861 C CA . ASP A 1 115 ? 2.334 -11.832 -13.641 1.00 80.44 115 ASP A CA 1
ATOM 862 C C . ASP A 1 115 ? 1.630 -13.007 -12.945 1.00 80.44 115 ASP A C 1
ATOM 864 O O . ASP A 1 115 ? 0.938 -12.819 -11.939 1.00 80.44 115 ASP A O 1
ATOM 868 N N . ASP A 1 116 ? 1.833 -14.208 -13.488 1.00 79.12 116 ASP A N 1
ATOM 869 C CA . ASP A 1 116 ? 1.236 -15.454 -12.998 1.00 79.12 116 ASP A CA 1
ATOM 870 C C . ASP A 1 116 ? 2.148 -16.222 -12.019 1.00 79.12 116 ASP A C 1
ATOM 872 O O . ASP A 1 116 ? 1.804 -17.317 -11.578 1.00 79.12 116 ASP A O 1
ATOM 876 N N . ASP A 1 117 ? 3.310 -15.670 -11.652 1.00 82.38 117 ASP A N 1
ATOM 877 C CA . ASP A 1 117 ? 4.326 -16.353 -10.842 1.00 82.38 117 ASP A CA 1
ATOM 878 C C . ASP A 1 117 ? 4.298 -15.862 -9.388 1.00 82.38 117 ASP A C 1
ATOM 880 O O . ASP A 1 117 ? 5.247 -15.273 -8.852 1.00 82.38 117 ASP A O 1
ATOM 884 N N . VAL A 1 118 ? 3.146 -16.087 -8.750 1.00 77.69 118 VAL A N 1
ATOM 885 C CA . VAL A 1 118 ? 2.865 -15.639 -7.378 1.00 77.69 118 VAL A CA 1
ATOM 886 C C . VAL A 1 118 ? 3.872 -16.182 -6.366 1.00 77.69 118 VAL A C 1
ATOM 888 O O . VAL A 1 118 ? 4.245 -15.468 -5.435 1.00 77.69 118 VAL A O 1
ATOM 891 N N . ASP A 1 119 ? 4.376 -17.396 -6.587 1.00 80.44 119 ASP A N 1
ATOM 892 C CA . ASP A 1 119 ? 5.300 -18.080 -5.679 1.00 80.44 119 ASP A CA 1
ATOM 893 C C . ASP A 1 119 ? 6.671 -17.394 -5.607 1.00 80.44 119 ASP A C 1
ATOM 895 O O . ASP A 1 119 ? 7.385 -17.509 -4.610 1.00 80.44 119 ASP A O 1
ATOM 899 N N . LYS A 1 120 ? 7.037 -16.616 -6.632 1.00 79.25 120 LYS A N 1
ATOM 900 C CA . LYS A 1 120 ? 8.269 -15.815 -6.642 1.00 79.25 120 LYS A CA 1
ATOM 901 C C . LYS A 1 120 ? 8.101 -14.430 -6.021 1.00 79.25 120 LYS A C 1
ATOM 903 O O . LYS A 1 120 ? 9.053 -13.647 -6.033 1.00 79.25 120 LYS A O 1
ATOM 908 N N . ARG A 1 121 ? 6.913 -14.065 -5.529 1.00 75.12 121 ARG A N 1
ATOM 909 C CA . ARG A 1 121 ? 6.653 -12.744 -4.937 1.00 75.12 121 ARG A CA 1
ATOM 910 C C . ARG A 1 121 ? 6.572 -12.852 -3.421 1.00 75.12 121 ARG A C 1
ATOM 912 O O . ARG A 1 121 ? 5.673 -13.473 -2.867 1.00 75.12 121 ARG A O 1
ATOM 919 N N . VAL A 1 122 ? 7.496 -12.178 -2.743 1.00 79.69 122 VAL A N 1
ATOM 920 C CA . VAL A 1 122 ? 7.507 -12.080 -1.281 1.00 79.69 122 VAL A CA 1
ATOM 921 C C . VAL A 1 122 ? 7.024 -10.696 -0.871 1.00 79.69 122 VAL A C 1
ATOM 923 O O . VAL A 1 122 ? 7.584 -9.684 -1.289 1.00 79.69 122 VAL A O 1
ATOM 926 N N . TRP A 1 123 ? 6.005 -10.656 -0.017 1.00 78.06 123 TRP A N 1
ATOM 927 C CA . TRP A 1 123 ? 5.502 -9.423 0.579 1.00 78.06 123 TRP A CA 1
ATOM 928 C C . TRP A 1 123 ? 6.012 -9.305 2.009 1.00 78.06 123 TRP A C 1
ATOM 930 O O . TRP A 1 123 ? 5.922 -10.248 2.794 1.00 78.06 123 TRP A O 1
ATOM 940 N N . LYS A 1 124 ? 6.519 -8.125 2.364 1.00 85.44 124 LYS A N 1
ATOM 941 C CA . LYS A 1 124 ? 6.909 -7.804 3.735 1.00 85.44 124 LYS A CA 1
ATOM 942 C C . LYS A 1 124 ? 6.038 -6.671 4.253 1.00 85.44 124 LYS A C 1
ATOM 944 O O . LYS A 1 124 ? 6.087 -5.561 3.734 1.00 85.44 124 LYS A O 1
ATOM 949 N N . MET A 1 125 ? 5.299 -6.940 5.323 1.00 87.19 125 MET A N 1
ATOM 950 C CA . MET A 1 125 ? 4.601 -5.922 6.102 1.00 87.19 125 MET A CA 1
ATOM 951 C C . MET A 1 125 ? 5.357 -5.704 7.408 1.00 87.19 125 MET A C 1
ATOM 953 O O . MET A 1 125 ? 5.779 -6.657 8.056 1.00 87.19 125 MET A O 1
ATOM 957 N N . THR A 1 126 ? 5.554 -4.444 7.789 1.00 87.81 126 THR A N 1
ATOM 958 C CA . THR A 1 126 ? 6.151 -4.091 9.081 1.00 87.81 126 THR A CA 1
ATOM 959 C C . THR A 1 126 ? 5.234 -3.113 9.791 1.00 87.81 126 THR A C 1
ATOM 961 O O . THR A 1 126 ? 4.844 -2.101 9.216 1.00 87.81 126 THR A O 1
ATOM 964 N N . THR A 1 127 ? 4.916 -3.403 11.045 1.00 86.00 127 THR A N 1
ATOM 965 C CA . THR A 1 127 ? 4.194 -2.501 11.944 1.00 86.00 127 THR A CA 1
ATOM 966 C C . THR A 1 127 ? 5.145 -2.002 13.016 1.00 86.00 127 THR A C 1
ATOM 968 O O . THR A 1 127 ? 6.120 -2.675 13.354 1.00 86.00 127 THR A O 1
ATOM 971 N N . ARG A 1 128 ? 4.883 -0.814 13.554 1.00 81.50 128 ARG A N 1
ATOM 972 C CA . ARG A 1 128 ? 5.700 -0.229 14.618 1.00 81.50 128 ARG A CA 1
ATOM 973 C C . ARG A 1 128 ? 4.807 0.175 15.782 1.00 81.50 128 ARG A C 1
ATOM 975 O O . ARG A 1 128 ? 3.757 0.766 15.563 1.00 81.50 128 ARG A O 1
ATOM 982 N N . SER A 1 129 ? 5.243 -0.161 16.991 1.00 78.12 129 SER A N 1
ATOM 983 C CA . SER A 1 129 ? 4.594 0.201 18.257 1.00 78.12 129 SER A CA 1
ATOM 984 C C . SER A 1 129 ? 5.387 1.240 19.057 1.00 78.12 129 SER A C 1
ATOM 986 O O . SER A 1 129 ? 4.887 1.751 20.052 1.00 78.12 129 SER A O 1
ATOM 988 N N . ASP A 1 130 ? 6.617 1.545 18.635 1.00 69.56 130 ASP A N 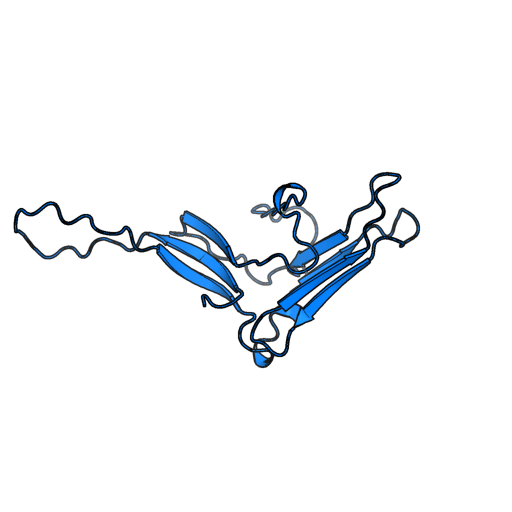1
ATOM 989 C CA . ASP A 1 130 ? 7.531 2.459 19.319 1.00 69.56 130 ASP A CA 1
ATOM 990 C C . ASP A 1 130 ? 7.462 3.871 18.714 1.00 69.56 130 ASP A C 1
ATOM 992 O O . ASP A 1 130 ? 7.590 4.045 17.499 1.00 69.56 130 ASP A O 1
ATOM 996 N N . GLN A 1 131 ? 7.265 4.869 19.579 1.00 61.28 131 GLN A N 1
ATOM 997 C CA . GLN A 1 131 ? 7.135 6.290 19.238 1.00 61.28 131 GLN A CA 1
ATOM 998 C C . GLN A 1 131 ? 8.486 7.033 19.183 1.00 61.28 131 GLN A C 1
ATOM 1000 O O . GLN A 1 131 ? 8.535 8.185 18.762 1.00 61.28 131 GLN A O 1
ATOM 1005 N N . THR A 1 132 ? 9.597 6.413 19.599 1.00 58.47 132 THR A N 1
ATOM 1006 C CA . THR A 1 132 ? 10.859 7.126 19.887 1.00 58.47 132 THR A CA 1
ATOM 1007 C C . THR A 1 132 ? 11.715 7.490 18.667 1.00 58.47 132 THR A C 1
ATOM 1009 O O . THR A 1 132 ? 12.601 8.338 18.776 1.00 58.47 132 THR A O 1
ATOM 1012 N N . ARG A 1 133 ? 11.463 6.926 17.476 1.00 53.62 133 ARG A N 1
ATOM 1013 C CA . ARG A 1 133 ? 12.177 7.306 16.237 1.00 53.62 133 ARG A CA 1
ATOM 1014 C C . ARG A 1 133 ? 11.372 8.296 15.389 1.00 53.62 133 ARG A C 1
ATOM 1016 O O . ARG A 1 133 ? 10.791 7.919 14.380 1.00 53.62 133 ARG A O 1
ATOM 1023 N N . GLY A 1 134 ? 11.430 9.567 15.787 1.00 49.22 134 GLY A N 1
ATOM 1024 C CA . GLY A 1 134 ? 11.709 10.696 14.885 1.00 49.22 134 GLY A CA 1
ATOM 1025 C C . GLY A 1 134 ? 10.696 11.103 13.810 1.00 49.22 134 GLY A C 1
ATOM 1026 O O . GLY A 1 134 ? 11.074 11.872 12.935 1.00 49.22 134 GLY A O 1
ATOM 1027 N N . GLU A 1 135 ? 9.446 10.650 13.846 1.00 50.56 135 GLU A N 1
ATOM 1028 C CA . GLU A 1 135 ? 8.404 11.131 12.922 1.00 50.56 135 GLU A CA 1
ATOM 1029 C C . GLU A 1 135 ? 7.174 11.600 13.712 1.00 50.56 135 GLU A C 1
ATOM 1031 O O . GLU A 1 135 ? 6.085 11.047 13.597 1.00 50.56 135 GLU A O 1
ATOM 1036 N N . MET A 1 136 ? 7.367 12.608 14.568 1.00 44.94 136 MET A N 1
ATOM 1037 C CA . MET A 1 136 ? 6.265 13.444 15.052 1.00 44.94 136 MET A CA 1
ATOM 1038 C C . MET A 1 136 ? 6.231 14.710 14.193 1.00 44.94 136 MET A C 1
ATOM 1040 O O . MET A 1 136 ? 7.250 15.390 14.074 1.00 44.94 136 MET A O 1
ATOM 1044 N N . LEU A 1 137 ? 5.077 14.979 13.575 1.00 42.41 137 LEU A N 1
ATOM 1045 C CA . LEU A 1 137 ? 4.726 16.301 13.046 1.00 42.41 137 LEU A CA 1
ATOM 1046 C C . LEU A 1 137 ? 4.178 17.169 14.178 1.00 42.41 137 LEU A C 1
ATOM 1048 O O . LEU A 1 137 ? 3.352 16.633 14.953 1.00 42.41 137 LEU A O 1
#

pLDDT: mean 78.03, std 14.68, range [42.0, 94.5]

Secondary structure (DSSP, 8-state):
---SEEEEEEEPPPPS------------PEEEEEEEE-S-GGG-GGGGEEE---GGGTS--EEEEEE-TTSSEEEEEE--TTTT----EEEPPPSSPPP-TT--EEEE-----S-S-GGG------------SS---

InterPro dom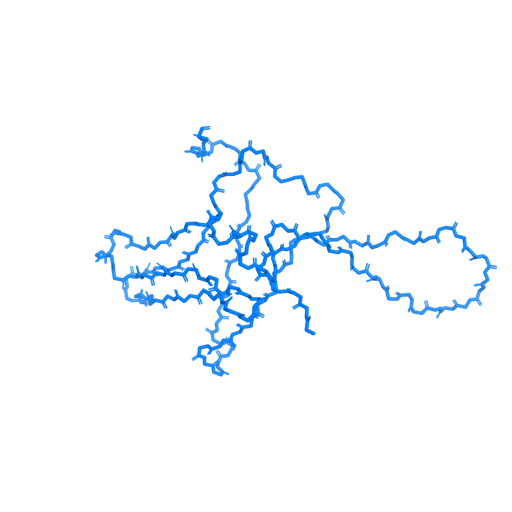ains:
  IPR013857 NADH:ubiquinone oxidoreductase intermediate-associated protein 30 [PF08547] (37-131)
  IPR039131 Complex I intermediate-associated protein 30, mitochondrial [PTHR13194] (27-130)

Organism: NCBI:txid1486917

Foldseek 3Di:
DDFQFKWFKFFDDPPPDDDDDDPDPPPRDIDIGGPAWLQDVVSVSQVQKDKDWDVPVVRQKDWDWARDPRRYIDIDIDFDPPPDTDIDMDGQDDPDDDDNVRTPGMDGDDDDDPDDPVVPDDDDDDDDPDPPPDRDD